Protein AF-A0A3B4Y4S6-F1 (afdb_monomer_lite)

Sequence (85 aa):
MIFPEGKSYVADIKPLFDRLLFFWSDRRNPHEVQPSYSTRYAITVWYFDSEERAEAKRQINNIINIIILFISNCSVPLSQRPSVV

Radius of gyration: 17.01 Å; chains: 1; bounding box: 40×34×47 Å

Organism: NCBI:txid1841481

pLDDT: mean 82.29, std 11.98, range [43.88, 94.69]

Foldseek 3Di:
DWDFPPDPDDDDDDQDPPDDDDDDPDPRTDDDDDAAQDKDKDKDWDDDDPVVVVVVCVVDPDDDDDTDIDIDIGHDPPVPHPDDD

Secondary structure (DSSP, 8-state):
-B--TT-S--B-----TT------SSTT--B-PPP-SS-EEEEEEEPPPHHHHHHHHHHTTS---S-EEEEEEE---GGGS----

InterPro domains:
  IPR044862 Prolyl 4-hydroxylase alpha subunit, Fe(2+) 2OG dioxygenase domain [PF13640] (3-47)
  IPR051559 Hypoxia-inducible factor prolyl hydroxylases [PTHR12907] (2-61)

Structure (mmCIF, N/CA/C/O backbone):
data_AF-A0A3B4Y4S6-F1
#
_entry.id   AF-A0A3B4Y4S6-F1
#
loop_
_atom_site.group_PDB
_atom_site.id
_atom_site.type_symbol
_atom_site.label_atom_id
_atom_site.label_alt_id
_atom_site.label_comp_id
_atom_site.label_asym_id
_atom_site.label_entity_id
_atom_site.label_seq_id
_atom_site.pdbx_PDB_ins_code
_atom_site.Cartn_x
_atom_site.Cartn_y
_atom_site.Cartn_z
_atom_site.occupancy
_atom_site.B_iso_or_equiv
_atom_site.auth_seq_id
_atom_site.auth_comp_id
_atom_site.auth_asym_id
_atom_site.auth_atom_id
_atom_site.pdbx_PDB_model_num
ATOM 1 N N . MET A 1 1 ? 6.874 -7.198 -3.025 1.00 86.75 1 MET A N 1
ATOM 2 C CA . MET A 1 1 ? 6.256 -8.533 -2.938 1.00 86.75 1 MET A CA 1
ATOM 3 C C . MET A 1 1 ? 5.442 -8.624 -1.662 1.00 86.75 1 MET A C 1
ATOM 5 O O . MET A 1 1 ? 5.880 -8.088 -0.651 1.00 86.75 1 MET A O 1
ATOM 9 N N . ILE A 1 2 ? 4.263 -9.241 -1.723 1.00 92.19 2 ILE A N 1
ATOM 10 C CA . ILE A 1 2 ? 3.405 -9.533 -0.567 1.00 92.19 2 ILE A CA 1
ATOM 11 C C . ILE A 1 2 ? 3.375 -11.052 -0.381 1.00 92.19 2 ILE A C 1
ATOM 13 O O . ILE A 1 2 ? 3.223 -11.784 -1.361 1.00 92.19 2 ILE A O 1
ATOM 17 N N . PHE A 1 3 ? 3.500 -11.505 0.863 1.00 92.06 3 PHE A N 1
ATOM 18 C CA . PHE A 1 3 ? 3.525 -12.909 1.269 1.00 92.06 3 PHE A CA 1
ATOM 19 C C . PHE A 1 3 ? 2.290 -13.213 2.128 1.00 92.06 3 PHE A C 1
ATOM 21 O O . PHE A 1 3 ? 2.363 -13.078 3.345 1.00 92.06 3 PHE A O 1
ATOM 28 N N . PRO A 1 4 ? 1.137 -13.576 1.543 1.00 88.75 4 PRO A N 1
ATOM 29 C CA . PRO A 1 4 ? -0.070 -13.809 2.327 1.00 88.75 4 PRO A CA 1
ATOM 30 C C . PRO A 1 4 ? 0.094 -15.009 3.268 1.00 88.75 4 PRO A C 1
ATOM 32 O O . PRO A 1 4 ? 0.514 -16.089 2.845 1.00 88.75 4 PRO A O 1
ATOM 35 N N . GLU A 1 5 ? -0.277 -14.838 4.534 1.00 87.31 5 GLU A N 1
ATOM 36 C CA . GLU A 1 5 ? -0.180 -15.896 5.541 1.00 87.31 5 GLU A CA 1
ATOM 37 C C . GLU A 1 5 ? -0.997 -17.141 5.140 1.00 87.31 5 GLU A C 1
ATOM 39 O O . GLU A 1 5 ? -2.147 -17.053 4.700 1.00 87.31 5 GLU A O 1
ATOM 44 N N . GLY A 1 6 ? -0.388 -18.326 5.259 1.00 85.56 6 GLY A N 1
ATOM 45 C CA . GLY A 1 6 ? -1.039 -19.601 4.938 1.00 85.56 6 GLY A CA 1
ATOM 46 C C . GLY A 1 6 ? -1.278 -19.853 3.443 1.00 85.56 6 GLY A C 1
ATOM 47 O O . GLY A 1 6 ? -2.002 -20.789 3.093 1.00 85.56 6 GLY A O 1
ATOM 48 N N . LYS A 1 7 ? -0.697 -19.046 2.544 1.00 87.31 7 LYS A N 1
ATOM 49 C CA . LYS A 1 7 ? -0.736 -19.272 1.091 1.00 87.31 7 LYS A CA 1
ATOM 50 C C . LYS A 1 7 ? 0.633 -19.699 0.568 1.00 87.31 7 LYS A C 1
ATOM 52 O O . LYS A 1 7 ? 1.664 -19.210 1.006 1.00 87.31 7 LYS A O 1
ATOM 57 N N . SER A 1 8 ? 0.631 -20.606 -0.407 1.00 87.44 8 SER A N 1
ATOM 58 C CA . SER A 1 8 ? 1.848 -21.101 -1.064 1.00 87.44 8 SER A CA 1
ATOM 59 C C . SER A 1 8 ? 2.360 -20.190 -2.184 1.00 87.44 8 SER A C 1
ATOM 61 O O . SER A 1 8 ? 3.391 -20.485 -2.782 1.00 87.44 8 SER A O 1
ATOM 63 N N . TYR A 1 9 ? 1.639 -19.111 -2.503 1.00 87.94 9 TYR A N 1
ATOM 64 C CA . TYR A 1 9 ? 1.999 -18.182 -3.570 1.00 87.94 9 TYR A CA 1
ATOM 65 C C . TYR A 1 9 ? 2.446 -16.833 -3.006 1.00 87.94 9 TYR A C 1
ATOM 67 O O . TYR A 1 9 ? 1.958 -16.375 -1.974 1.00 87.94 9 TYR A O 1
ATOM 75 N N . VAL A 1 10 ? 3.340 -16.175 -3.740 1.00 90.81 10 VAL A N 1
ATOM 76 C CA . VAL A 1 10 ? 3.797 -14.809 -3.469 1.00 90.81 10 VAL A CA 1
ATOM 77 C C . VAL A 1 10 ? 3.167 -13.879 -4.495 1.00 90.81 10 VAL A C 1
ATOM 79 O O 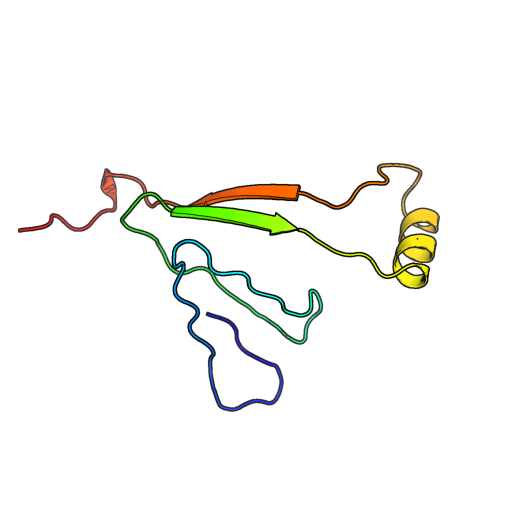. VAL A 1 10 ? 3.166 -14.174 -5.691 1.00 90.81 10 VAL A O 1
ATOM 82 N N . ALA A 1 11 ? 2.625 -12.752 -4.040 1.00 92.38 11 ALA A N 1
ATOM 83 C CA . ALA A 1 11 ? 2.071 -11.737 -4.923 1.00 92.38 11 ALA A CA 1
ATOM 84 C C . ALA A 1 11 ? 3.140 -10.684 -5.246 1.00 92.38 11 ALA A C 1
ATOM 86 O O . ALA A 1 11 ? 3.505 -9.858 -4.401 1.00 92.38 11 ALA A O 1
ATOM 87 N N . ASP A 1 12 ? 3.642 -10.695 -6.482 1.00 93.31 12 ASP A N 1
ATOM 88 C CA . ASP A 1 12 ? 4.510 -9.631 -6.983 1.00 93.31 12 ASP A CA 1
ATOM 89 C C . ASP A 1 12 ? 3.685 -8.495 -7.603 1.00 93.31 12 ASP A C 1
ATOM 91 O O . ASP A 1 12 ? 2.945 -8.676 -8.574 1.00 93.31 12 ASP A O 1
ATOM 95 N N . ILE A 1 13 ? 3.800 -7.300 -7.021 1.00 92.69 13 ILE A N 1
ATOM 96 C CA . ILE A 1 13 ? 2.998 -6.137 -7.395 1.00 92.69 13 ILE A CA 1
ATOM 97 C C . ILE A 1 13 ? 3.896 -5.092 -8.044 1.00 92.69 13 ILE A C 1
ATOM 99 O O . ILE A 1 13 ? 4.576 -4.313 -7.375 1.00 92.69 13 ILE A O 1
ATOM 103 N N . LYS A 1 14 ? 3.834 -5.029 -9.376 1.00 92.12 14 LYS A N 1
ATOM 104 C CA . LYS A 1 14 ? 4.515 -3.986 -10.148 1.00 92.12 14 LYS A CA 1
ATOM 105 C C . LYS A 1 14 ? 3.960 -2.590 -9.806 1.00 92.12 14 LYS A C 1
ATOM 107 O O . LYS A 1 14 ? 2.734 -2.434 -9.752 1.00 92.12 14 LYS A O 1
ATOM 112 N N . PRO A 1 15 ? 4.817 -1.573 -9.607 1.00 91.81 15 PRO A N 1
ATOM 113 C CA . PRO A 1 15 ? 4.393 -0.196 -9.371 1.00 91.81 15 PRO A CA 1
ATOM 114 C C . PRO A 1 15 ? 4.030 0.482 -10.694 1.00 91.81 15 PRO A C 1
ATOM 116 O O . PRO A 1 15 ? 4.815 1.240 -11.256 1.00 91.81 15 PRO A O 1
ATOM 119 N N . LEU A 1 16 ? 2.857 0.144 -11.226 1.00 93.31 16 LEU A N 1
ATOM 120 C CA . LEU A 1 16 ? 2.358 0.752 -12.455 1.00 93.31 16 LEU A CA 1
ATOM 121 C C . LEU A 1 16 ? 1.710 2.105 -12.162 1.00 93.31 16 LEU A C 1
ATOM 123 O O . LEU A 1 16 ? 1.132 2.305 -11.093 1.00 93.31 16 LEU A O 1
ATOM 127 N N . PHE A 1 17 ? 1.788 3.010 -13.134 1.00 92.75 17 PHE A N 1
ATOM 128 C CA . PHE A 1 17 ? 1.025 4.251 -13.103 1.00 92.75 17 PHE A CA 1
ATOM 129 C C . PHE A 1 17 ? -0.478 3.949 -13.014 1.00 92.75 17 PHE A C 1
ATOM 131 O O . PHE A 1 17 ? -0.942 2.967 -13.593 1.00 92.75 17 PHE A O 1
ATOM 138 N N . ASP A 1 18 ? -1.203 4.778 -12.261 1.00 92.94 18 ASP A N 1
ATOM 139 C CA . ASP A 1 18 ? -2.653 4.672 -12.042 1.00 92.94 18 ASP A CA 1
ATOM 140 C C . ASP A 1 18 ? -3.129 3.344 -11.411 1.00 92.94 18 ASP A C 1
ATOM 142 O O . ASP A 1 18 ? -4.294 2.960 -11.481 1.00 92.94 18 ASP A O 1
ATOM 146 N N . ARG A 1 19 ? -2.223 2.605 -10.757 1.00 94.69 19 ARG A N 1
ATOM 147 C CA . ARG A 1 19 ? -2.576 1.394 -10.009 1.00 94.69 19 ARG A CA 1
ATOM 148 C C . ARG A 1 19 ? -2.927 1.732 -8.565 1.00 94.69 19 ARG A C 1
ATOM 150 O O . ARG A 1 19 ? -2.067 2.169 -7.803 1.00 94.69 19 ARG A O 1
ATOM 157 N N . LEU A 1 20 ? -4.147 1.384 -8.164 1.00 93.38 20 LEU A N 1
ATOM 158 C CA . LEU A 1 20 ? -4.569 1.360 -6.766 1.00 93.38 20 LEU A CA 1
ATOM 159 C C . LEU A 1 20 ? -4.432 -0.057 -6.188 1.00 93.38 20 LEU A C 1
ATOM 161 O O . LEU A 1 20 ? -4.775 -1.041 -6.844 1.00 93.38 20 LEU A O 1
ATOM 165 N N . LEU A 1 21 ? -3.913 -0.164 -4.965 1.00 93.06 21 LEU A N 1
ATOM 166 C CA . LEU A 1 21 ? -3.705 -1.432 -4.265 1.00 93.06 21 LEU A CA 1
ATOM 167 C C . LEU A 1 21 ? -4.287 -1.345 -2.853 1.00 93.06 21 LEU A C 1
ATOM 169 O O . LEU A 1 21 ? -3.965 -0.418 -2.115 1.00 93.06 21 LEU A O 1
ATOM 173 N N . PHE A 1 22 ? -5.074 -2.350 -2.470 1.00 92.31 22 PHE A N 1
ATOM 174 C CA . PHE A 1 22 ? -5.581 -2.529 -1.110 1.00 92.31 22 PHE A CA 1
ATOM 175 C C . PHE A 1 22 ? -5.055 -3.841 -0.531 1.00 92.31 22 PHE A C 1
ATOM 177 O O . PHE A 1 22 ? -5.084 -4.873 -1.202 1.00 92.31 22 PHE A O 1
ATOM 184 N N . PHE A 1 23 ? -4.588 -3.805 0.714 1.00 91.62 23 PHE A N 1
ATOM 185 C CA . PHE A 1 23 ? -4.208 -4.989 1.482 1.00 91.62 23 PHE A CA 1
ATOM 186 C C . PHE A 1 23 ? -4.381 -4.716 2.981 1.00 91.62 23 PHE A C 1
ATOM 188 O O . PHE A 1 23 ? -4.408 -3.560 3.403 1.00 91.62 23 PHE A O 1
ATOM 195 N N . TRP A 1 24 ? -4.520 -5.775 3.782 1.00 88.50 24 TRP A N 1
ATOM 196 C CA . TRP A 1 24 ? -4.670 -5.637 5.232 1.00 88.50 24 TRP A CA 1
ATOM 197 C C . TRP A 1 24 ? -3.347 -5.240 5.878 1.00 88.50 24 TRP A C 1
ATOM 199 O O . TRP A 1 24 ? -2.311 -5.831 5.580 1.00 88.50 24 TRP A O 1
ATOM 209 N N . SER A 1 25 ? -3.419 -4.266 6.779 1.00 87.06 25 SER A N 1
ATOM 210 C CA . SER A 1 25 ? -2.306 -3.693 7.540 1.00 87.06 25 SER A CA 1
ATOM 211 C C . SER A 1 25 ? -1.698 -4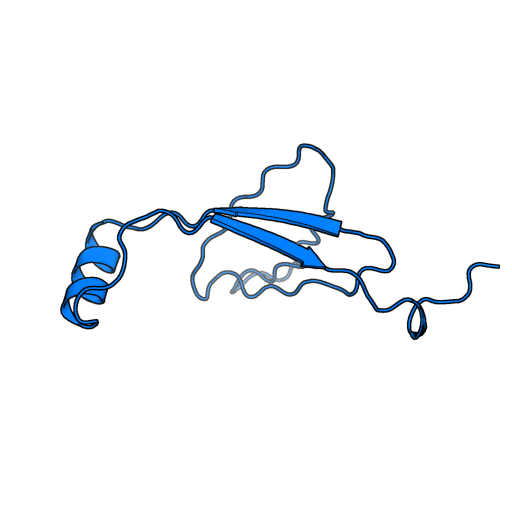.623 8.588 1.00 87.06 25 SER A C 1
ATOM 213 O O . SER A 1 25 ? -0.616 -4.347 9.103 1.00 87.06 25 SER A O 1
ATOM 215 N N . ASP A 1 26 ? -2.412 -5.683 8.945 1.00 87.31 26 ASP A N 1
ATOM 216 C CA . ASP A 1 26 ? -2.034 -6.594 10.012 1.00 87.31 26 ASP A CA 1
ATOM 217 C C . ASP A 1 26 ? -0.989 -7.635 9.576 1.00 87.31 26 ASP A C 1
ATOM 219 O O . ASP A 1 26 ? -0.398 -7.593 8.495 1.00 87.31 26 ASP A O 1
ATOM 223 N N . ARG A 1 27 ? -0.759 -8.613 10.455 1.00 84.88 27 ARG A N 1
ATOM 224 C CA . ARG A 1 27 ? 0.234 -9.673 10.264 1.00 84.88 27 ARG A CA 1
ATOM 225 C C . ARG A 1 27 ? -0.085 -10.640 9.122 1.00 84.88 27 ARG A C 1
ATOM 227 O O . ARG A 1 27 ? 0.775 -11.455 8.816 1.00 84.88 27 ARG A O 1
ATOM 234 N N . ARG A 1 28 ? -1.252 -10.544 8.470 1.00 85.00 28 ARG A N 1
ATOM 235 C CA . ARG A 1 28 ? -1.627 -11.430 7.356 1.00 85.00 28 ARG A CA 1
ATOM 236 C C . ARG A 1 28 ? -0.868 -11.115 6.068 1.00 85.00 28 ARG A C 1
ATOM 238 O O . ARG A 1 28 ? -0.798 -11.976 5.194 1.00 85.00 28 ARG A O 1
ATOM 245 N N . ASN A 1 29 ? -0.323 -9.898 5.932 1.00 87.06 29 ASN A N 1
ATOM 246 C CA . ASN A 1 29 ? 0.401 -9.456 4.733 1.00 87.06 29 ASN A CA 1
ATOM 247 C C . ASN A 1 29 ? 1.824 -8.945 5.030 1.00 87.06 29 ASN A C 1
ATOM 249 O O . ASN A 1 29 ? 2.116 -7.764 4.794 1.00 87.06 29 ASN A O 1
ATOM 253 N N . PRO A 1 30 ? 2.751 -9.810 5.487 1.00 91.31 30 PRO A N 1
ATOM 254 C CA . PRO A 1 30 ? 4.176 -9.530 5.392 1.00 91.31 30 PRO A CA 1
ATOM 255 C C . PRO A 1 30 ? 4.518 -9.121 3.959 1.00 91.31 30 PRO A C 1
ATOM 257 O O . PRO A 1 30 ? 4.137 -9.792 2.997 1.00 91.31 30 PRO A O 1
ATOM 260 N N . HIS A 1 31 ? 5.196 -7.992 3.792 1.00 91.75 31 HIS A N 1
ATOM 261 C CA . HIS A 1 31 ? 5.548 -7.492 2.473 1.00 91.75 31 HIS A CA 1
ATOM 262 C C . HIS A 1 31 ? 6.882 -6.764 2.504 1.00 91.75 31 HIS A C 1
ATOM 264 O O . HIS A 1 31 ? 7.255 -6.138 3.493 1.00 91.75 31 HIS A O 1
ATOM 270 N N . GLU A 1 32 ? 7.582 -6.830 1.381 1.00 90.50 32 GLU A N 1
ATOM 271 C CA . GLU A 1 32 ? 8.844 -6.134 1.175 1.00 90.50 32 GLU A CA 1
ATOM 272 C C . GLU A 1 32 ? 8.815 -5.354 -0.138 1.00 90.50 32 GLU A C 1
ATOM 274 O O . GLU A 1 32 ? 8.163 -5.742 -1.119 1.00 90.50 32 GLU A O 1
ATOM 279 N N . VAL A 1 33 ? 9.548 -4.246 -0.168 1.00 90.88 33 VAL A N 1
ATOM 280 C CA . VAL A 1 33 ? 9.770 -3.463 -1.382 1.00 90.88 33 VAL A CA 1
ATOM 281 C C . VAL A 1 33 ? 11.163 -3.795 -1.892 1.00 90.88 33 VAL A C 1
ATOM 283 O O . VAL A 1 33 ? 12.153 -3.551 -1.212 1.00 90.88 33 VAL A O 1
ATOM 286 N N . GLN A 1 34 ? 11.225 -4.357 -3.095 1.00 89.62 34 GLN A N 1
ATOM 287 C CA . GLN A 1 34 ? 12.489 -4.672 -3.752 1.00 89.62 34 GLN A CA 1
ATOM 288 C C . GLN A 1 34 ? 13.243 -3.383 -4.142 1.00 89.62 34 GLN A C 1
ATOM 290 O O . GLN A 1 34 ? 12.592 -2.360 -4.395 1.00 89.62 34 GLN A O 1
ATOM 295 N N . PRO A 1 35 ? 14.591 -3.403 -4.210 1.00 89.00 35 PRO A N 1
ATOM 296 C CA . PRO A 1 35 ? 15.381 -2.242 -4.612 1.00 89.00 35 PRO A CA 1
ATOM 297 C C . PRO A 1 35 ? 14.939 -1.678 -5.969 1.00 89.00 35 PRO A C 1
ATOM 299 O O . PRO A 1 35 ? 14.716 -2.421 -6.923 1.00 89.00 35 PRO A O 1
ATOM 302 N N . SER A 1 36 ? 14.831 -0.350 -6.070 1.00 87.94 36 SER A N 1
ATOM 303 C CA . SER A 1 36 ? 14.421 0.334 -7.304 1.00 87.94 36 SER A CA 1
ATOM 304 C C . SER A 1 36 ? 15.586 1.102 -7.922 1.00 87.94 36 SER A C 1
ATOM 306 O O . SER A 1 36 ? 16.074 2.064 -7.334 1.00 87.94 36 SER A O 1
ATOM 308 N N . TYR A 1 37 ? 16.003 0.723 -9.133 1.00 87.94 37 TYR A N 1
ATOM 309 C CA . TYR A 1 37 ? 17.091 1.374 -9.887 1.00 87.94 37 TYR A CA 1
ATOM 310 C C . TYR A 1 37 ? 16.656 2.626 -10.664 1.00 87.94 37 TYR A C 1
ATOM 312 O O . TYR A 1 37 ? 17.470 3.306 -11.289 1.00 87.94 37 TYR A O 1
ATOM 320 N N . SER A 1 38 ? 15.374 2.968 -10.582 1.00 87.06 38 SER A N 1
ATOM 321 C CA . SER A 1 38 ? 14.788 4.197 -11.114 1.00 87.06 38 SER A CA 1
ATOM 322 C C . SER A 1 38 ? 13.974 4.894 -10.025 1.00 87.06 38 SER A C 1
ATOM 324 O O . SER A 1 38 ? 13.619 4.284 -9.013 1.00 87.06 38 SER A O 1
ATOM 326 N N . THR A 1 39 ? 13.686 6.182 -10.207 1.00 88.00 39 THR A N 1
ATOM 327 C CA . THR A 1 39 ? 12.866 6.939 -9.255 1.00 88.00 39 THR A CA 1
ATOM 328 C C . THR A 1 39 ? 11.452 6.366 -9.214 1.00 88.00 39 THR A C 1
ATOM 330 O O . THR A 1 39 ? 10.761 6.349 -10.230 1.00 88.00 39 THR A O 1
ATOM 333 N N . ARG A 1 40 ? 11.019 5.901 -8.037 1.00 90.00 40 ARG A N 1
ATOM 334 C CA . ARG A 1 40 ? 9.684 5.339 -7.809 1.00 90.00 40 ARG A CA 1
ATOM 335 C C . ARG A 1 40 ? 8.940 6.178 -6.779 1.00 90.00 40 ARG A C 1
ATOM 337 O O . ARG A 1 40 ? 9.409 6.322 -5.650 1.00 90.00 40 ARG A O 1
ATOM 344 N N . TYR A 1 41 ? 7.763 6.657 -7.165 1.00 91.62 41 TYR A N 1
ATOM 345 C CA . TYR A 1 41 ? 6.828 7.348 -6.282 1.00 91.62 41 TYR A CA 1
ATOM 346 C C . TYR A 1 41 ? 5.666 6.428 -5.919 1.00 91.62 41 TYR A C 1
ATOM 348 O O . TYR A 1 41 ? 5.168 5.685 -6.764 1.00 91.62 41 TYR A O 1
ATOM 356 N N . ALA A 1 42 ? 5.234 6.484 -4.663 1.00 92.25 42 ALA A N 1
ATOM 357 C CA . ALA A 1 42 ? 3.998 5.856 -4.219 1.00 92.25 42 ALA A CA 1
ATOM 358 C C . ALA A 1 42 ? 3.355 6.682 -3.105 1.00 92.25 42 ALA A C 1
ATOM 360 O O . ALA A 1 42 ? 4.052 7.274 -2.276 1.00 92.25 42 ALA A O 1
ATOM 361 N N . ILE A 1 43 ? 2.027 6.686 -3.091 1.00 92.12 43 ILE A N 1
ATOM 362 C CA . ILE A 1 43 ? 1.213 7.331 -2.067 1.00 92.12 43 ILE A CA 1
ATOM 363 C C . ILE A 1 43 ? 0.494 6.226 -1.296 1.00 92.12 43 ILE A C 1
ATOM 365 O O . ILE A 1 43 ? -0.203 5.413 -1.900 1.00 92.12 43 ILE A O 1
ATOM 369 N N . THR A 1 44 ? 0.665 6.199 0.023 1.00 90.31 44 THR A N 1
ATOM 370 C CA . THR A 1 44 ? 0.037 5.207 0.901 1.00 90.31 44 THR A CA 1
ATOM 371 C C . THR A 1 44 ? -0.947 5.890 1.835 1.00 90.31 44 THR A C 1
ATOM 373 O O . THR A 1 44 ? -0.617 6.900 2.456 1.00 90.31 44 THR A O 1
ATOM 376 N N . VAL A 1 45 ? -2.140 5.309 1.942 1.00 90.00 45 VAL A N 1
ATOM 377 C CA . VAL A 1 45 ? -3.235 5.754 2.805 1.00 90.00 45 VAL A CA 1
ATOM 378 C C . VAL A 1 45 ? -3.580 4.621 3.765 1.00 90.00 45 VAL A C 1
ATOM 380 O O . VAL A 1 45 ? -3.841 3.506 3.318 1.00 90.00 45 VAL A O 1
ATOM 383 N N . TRP A 1 46 ? -3.614 4.906 5.069 1.00 88.75 46 TRP A N 1
ATOM 384 C CA . TRP A 1 46 ? -4.051 3.943 6.085 1.00 88.75 46 TRP A CA 1
ATOM 385 C C . TRP A 1 46 ? -5.458 4.278 6.578 1.00 88.75 46 TRP A C 1
ATOM 387 O O . TRP A 1 46 ? -5.698 5.356 7.130 1.00 88.75 46 TRP A O 1
ATOM 397 N N . TYR A 1 47 ? -6.377 3.335 6.382 1.00 86.56 47 TYR A N 1
ATOM 398 C CA . TYR A 1 47 ? -7.724 3.381 6.940 1.00 86.56 47 TYR A CA 1
ATOM 399 C C . TYR A 1 47 ? -7.715 2.736 8.325 1.00 86.56 47 TYR A C 1
ATOM 401 O O . TYR A 1 47 ? -7.126 1.675 8.511 1.00 86.56 47 TYR A O 1
ATOM 409 N N . PHE A 1 48 ? -8.356 3.391 9.289 1.00 85.00 48 PHE A N 1
ATOM 410 C CA . PHE A 1 48 ? -8.451 2.899 10.660 1.00 85.00 48 PHE A CA 1
ATOM 411 C C . PHE A 1 48 ? -9.823 2.290 10.915 1.00 85.00 48 PHE A C 1
ATOM 413 O O . PHE A 1 48 ? -10.832 2.899 10.554 1.00 85.00 48 PHE A O 1
ATOM 420 N N . ASP A 1 49 ? -9.843 1.158 11.612 1.00 86.00 49 ASP A N 1
ATOM 421 C CA . ASP A 1 49 ? -11.044 0.683 12.285 1.00 86.00 49 ASP A CA 1
ATOM 422 C C . ASP A 1 49 ? -11.394 1.603 13.469 1.00 86.00 49 ASP A C 1
ATOM 424 O O . ASP A 1 49 ? -10.511 2.140 14.148 1.00 86.00 49 ASP A O 1
ATOM 428 N N . SER A 1 50 ? -12.685 1.848 13.695 1.00 84.50 50 SER A N 1
ATOM 429 C CA . SER A 1 50 ? -13.139 2.792 14.720 1.00 84.50 50 SER A CA 1
ATOM 430 C C . SER A 1 50 ? -12.878 2.319 16.149 1.00 84.50 50 SER A C 1
ATOM 432 O O . SER A 1 50 ? -12.558 3.155 16.999 1.00 84.50 50 SER A O 1
ATOM 434 N N . GLU A 1 51 ? -13.008 1.019 16.421 1.00 86.75 51 GLU A N 1
ATOM 435 C CA . GLU A 1 51 ? -12.865 0.448 17.763 1.00 86.75 51 GLU A CA 1
ATOM 436 C C . GLU A 1 51 ? -11.388 0.308 18.127 1.00 86.75 51 GLU A C 1
ATOM 438 O O . GLU A 1 51 ? -10.952 0.873 19.135 1.00 86.75 51 GLU A O 1
ATOM 443 N N . GLU A 1 52 ? -10.597 -0.316 17.247 1.00 83.88 52 GLU A N 1
ATOM 444 C CA . GLU A 1 52 ? -9.146 -0.483 17.426 1.00 83.88 52 GLU A CA 1
ATOM 445 C C . GLU A 1 52 ? -8.465 0.876 17.650 1.00 83.88 52 GLU A C 1
ATOM 447 O O . GLU A 1 52 ? -7.638 1.065 18.548 1.00 83.88 52 GLU A O 1
ATOM 452 N N . ARG A 1 53 ? -8.879 1.888 16.881 1.00 81.75 53 ARG A N 1
ATOM 453 C CA . ARG A 1 53 ? -8.369 3.251 17.028 1.00 81.75 53 ARG A CA 1
ATOM 454 C C . ARG A 1 53 ? -8.754 3.881 18.361 1.00 81.75 53 ARG A C 1
ATOM 456 O O . ARG A 1 53 ? -7.959 4.639 18.921 1.00 81.75 53 ARG A O 1
ATOM 463 N N . ALA A 1 54 ? -9.976 3.657 18.839 1.00 83.00 54 ALA A N 1
ATOM 464 C CA . ALA A 1 54 ? -10.418 4.201 20.116 1.00 83.00 54 ALA A CA 1
ATOM 465 C C . ALA A 1 54 ? -9.608 3.602 21.272 1.00 83.00 54 ALA A C 1
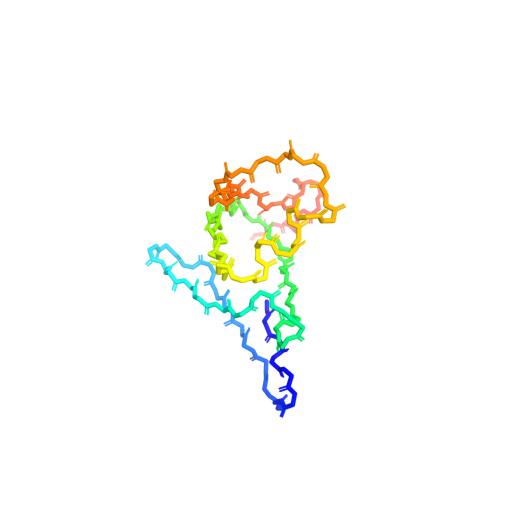ATOM 467 O O . ALA A 1 54 ? -9.227 4.336 22.181 1.00 83.00 54 ALA A O 1
ATOM 468 N N . GLU A 1 55 ? -9.295 2.308 21.218 1.00 84.31 55 GLU A N 1
ATOM 469 C CA . GLU A 1 55 ? -8.452 1.631 22.207 1.00 84.31 55 GLU A CA 1
ATOM 470 C C . GLU A 1 55 ? -7.001 2.113 22.163 1.00 84.31 55 GLU A C 1
ATOM 472 O O . GLU A 1 55 ? -6.454 2.499 23.198 1.00 84.31 55 GLU A O 1
ATOM 477 N N . ALA A 1 56 ? -6.402 2.198 20.972 1.00 82.19 56 ALA A N 1
ATOM 478 C CA . ALA A 1 56 ? -5.043 2.709 20.801 1.00 82.19 56 ALA A CA 1
ATOM 479 C C . ALA A 1 56 ? -4.898 4.153 21.319 1.00 82.19 56 ALA A C 1
ATOM 481 O O . ALA A 1 56 ? -3.920 4.485 21.989 1.00 82.19 56 ALA A O 1
ATOM 482 N N . LYS A 1 57 ? -5.905 5.007 21.092 1.00 76.75 57 LYS A N 1
ATOM 483 C CA . LYS A 1 57 ? -5.946 6.378 21.633 1.00 76.75 57 LYS A CA 1
ATOM 484 C C . LYS A 1 57 ? -6.092 6.452 23.150 1.00 76.75 57 LYS A C 1
ATOM 486 O O . LYS A 1 57 ? -5.706 7.459 23.730 1.00 76.75 57 LYS A O 1
ATOM 491 N N . ARG A 1 58 ? -6.683 5.445 23.800 1.00 77.81 58 ARG A N 1
ATOM 492 C CA . ARG A 1 58 ? -6.736 5.392 25.272 1.00 77.81 58 ARG A CA 1
ATOM 493 C C . ARG A 1 58 ? -5.372 5.037 25.861 1.00 77.81 58 ARG A C 1
ATOM 495 O O . ARG A 1 58 ? -5.058 5.487 26.955 1.00 77.81 58 ARG A O 1
ATOM 502 N N . GLN A 1 59 ? -4.580 4.236 25.147 1.00 74.25 59 GLN A N 1
ATOM 503 C CA . GLN A 1 59 ? -3.247 3.805 25.584 1.00 74.25 59 GLN A CA 1
ATOM 504 C C . GLN A 1 59 ? -2.160 4.846 25.280 1.00 74.25 59 GLN A C 1
ATOM 506 O O . GLN A 1 59 ? -1.184 4.958 26.017 1.00 74.25 59 GLN A O 1
ATOM 511 N N . ILE A 1 60 ? -2.330 5.629 24.212 1.00 68.50 60 ILE A N 1
ATOM 512 C CA . ILE A 1 60 ? -1.397 6.675 23.790 1.00 68.50 60 ILE A CA 1
ATOM 513 C C . ILE A 1 60 ? -2.022 8.034 24.100 1.00 68.50 60 ILE A C 1
ATOM 515 O O . ILE A 1 60 ? -3.001 8.420 23.467 1.00 68.50 60 ILE A O 1
ATOM 519 N N . ASN A 1 61 ? -1.447 8.782 25.047 1.00 53.75 61 ASN A N 1
ATOM 520 C CA . ASN A 1 61 ? -1.900 10.133 25.389 1.00 53.75 61 ASN A CA 1
ATOM 521 C C . ASN A 1 61 ? -1.863 11.063 24.159 1.00 53.75 61 ASN A C 1
ATOM 523 O O . ASN A 1 61 ? -0.840 11.653 23.829 1.00 53.75 61 ASN A O 1
ATOM 527 N N . ASN A 1 62 ? -3.022 11.209 23.520 1.00 57.69 62 ASN A N 1
ATOM 528 C CA . ASN A 1 62 ? -3.478 12.379 22.777 1.00 57.69 62 ASN A CA 1
ATOM 529 C C . ASN A 1 62 ? -2.555 12.931 21.671 1.00 57.69 62 ASN A C 1
ATOM 531 O O . ASN A 1 62 ? -2.246 14.122 21.660 1.00 57.69 62 ASN A O 1
ATOM 535 N N . ILE A 1 63 ? -2.177 12.118 20.678 1.00 52.34 63 ILE A N 1
ATOM 536 C CA . ILE A 1 63 ? -1.590 12.647 19.436 1.00 52.34 63 ILE A CA 1
ATOM 537 C C . ILE A 1 63 ? -2.285 11.993 18.219 1.00 52.34 63 ILE A C 1
ATOM 539 O O . ILE A 1 63 ? -2.347 10.775 18.092 1.00 52.34 63 ILE A O 1
ATOM 543 N N . ILE A 1 64 ? -2.824 12.862 17.348 1.00 47.25 64 ILE A N 1
ATOM 544 C CA . ILE A 1 64 ? -3.307 12.703 15.954 1.00 47.25 64 ILE A CA 1
ATOM 545 C C . ILE A 1 64 ? -4.549 11.839 15.656 1.00 47.25 64 ILE A C 1
ATOM 547 O O . ILE A 1 64 ? -4.508 10.628 15.441 1.00 47.25 64 ILE A O 1
ATOM 551 N N . ASN A 1 65 ? -5.675 12.522 15.416 1.00 43.88 65 ASN A N 1
ATOM 552 C CA . ASN A 1 65 ? -6.541 12.117 14.314 1.00 43.88 65 ASN A CA 1
ATOM 553 C C . ASN A 1 65 ? -5.909 12.598 13.005 1.00 43.88 65 ASN A C 1
ATOM 555 O O . ASN A 1 65 ? -5.635 13.785 12.920 1.00 43.88 65 ASN A O 1
ATOM 559 N N . ILE A 1 66 ? -5.725 11.721 12.014 1.00 50.78 66 ILE A N 1
ATOM 560 C CA . ILE A 1 66 ? -6.066 11.879 10.584 1.00 50.78 66 ILE A CA 1
ATOM 561 C C . ILE A 1 66 ? -5.472 10.659 9.859 1.00 50.78 66 ILE A C 1
ATOM 563 O O . ILE A 1 66 ? -4.469 10.096 10.287 1.00 50.78 66 ILE A O 1
ATOM 567 N N . ILE A 1 67 ? -6.167 10.191 8.829 1.00 57.84 67 ILE A N 1
ATOM 568 C CA . ILE A 1 67 ? -5.675 9.238 7.830 1.00 57.84 67 ILE A CA 1
ATOM 569 C C . ILE A 1 67 ? -4.186 9.502 7.542 1.00 57.84 67 ILE A C 1
AT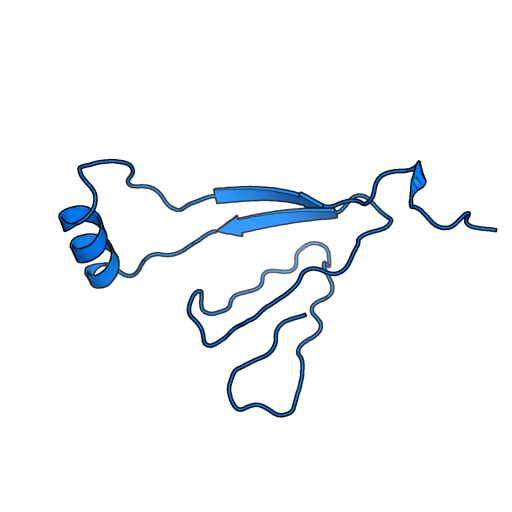OM 571 O O . ILE A 1 67 ? -3.829 10.610 7.144 1.00 57.84 67 ILE A O 1
ATOM 575 N N . ILE A 1 68 ? -3.308 8.520 7.757 1.00 67.69 68 ILE A N 1
ATOM 576 C CA . ILE A 1 68 ? -1.873 8.729 7.529 1.00 67.69 68 ILE A CA 1
ATOM 577 C C . ILE A 1 68 ? -1.632 8.649 6.023 1.00 67.69 68 ILE A C 1
ATOM 579 O O . ILE A 1 68 ? -1.680 7.564 5.442 1.00 67.69 68 ILE A O 1
ATOM 583 N N . LEU A 1 69 ? -1.403 9.809 5.406 1.00 75.12 69 LEU A N 1
ATOM 584 C CA . LEU A 1 69 ? -0.935 9.922 4.032 1.00 75.12 69 LEU A CA 1
ATOM 585 C C . LEU A 1 69 ? 0.593 9.953 4.042 1.00 75.12 69 LEU A C 1
ATOM 587 O O . LEU A 1 69 ? 1.190 10.909 4.535 1.00 75.12 69 LEU A O 1
ATOM 591 N N . PHE A 1 70 ? 1.225 8.925 3.484 1.00 78.50 70 PHE A N 1
ATOM 592 C CA . PHE A 1 70 ? 2.675 8.883 3.329 1.00 78.50 70 PHE A CA 1
ATOM 593 C C . PHE A 1 70 ? 3.040 8.891 1.847 1.00 78.50 70 PHE A C 1
ATOM 595 O O . PHE A 1 70 ? 2.654 7.990 1.100 1.00 78.50 70 PHE A O 1
ATOM 602 N N . ILE A 1 71 ? 3.792 9.906 1.420 1.00 80.50 71 ILE A N 1
ATOM 603 C CA . ILE A 1 71 ? 4.399 9.934 0.089 1.00 80.50 71 ILE A CA 1
ATOM 604 C C . ILE A 1 71 ? 5.801 9.356 0.232 1.00 80.50 71 ILE A C 1
ATOM 606 O O . ILE A 1 71 ? 6.648 9.922 0.920 1.00 80.50 71 ILE A O 1
ATOM 610 N N . SER A 1 72 ? 6.043 8.220 -0.416 1.00 81.31 72 SER A N 1
ATOM 611 C CA . SER A 1 72 ? 7.341 7.551 -0.399 1.00 81.31 72 SER A 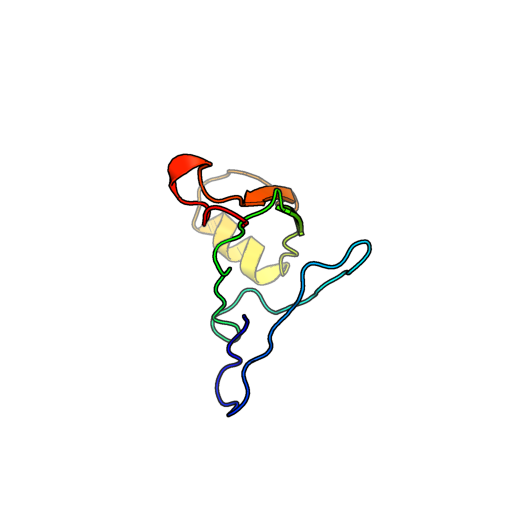CA 1
ATOM 612 C C . SER A 1 72 ? 8.070 7.752 -1.725 1.00 81.31 72 SER A C 1
ATOM 614 O O . SER A 1 72 ? 7.494 7.578 -2.803 1.00 81.31 72 SER A O 1
ATOM 616 N N . ASN A 1 73 ? 9.356 8.099 -1.636 1.00 81.31 73 ASN A N 1
ATOM 617 C CA . ASN A 1 73 ? 10.306 7.960 -2.733 1.00 81.31 73 ASN A CA 1
ATOM 618 C C . ASN A 1 73 ? 11.255 6.819 -2.377 1.00 81.31 73 ASN A C 1
ATOM 620 O O . ASN A 1 73 ? 11.904 6.855 -1.333 1.00 81.31 73 ASN A O 1
ATOM 624 N N . CYS A 1 74 ? 11.310 5.800 -3.226 1.00 76.69 74 CYS A N 1
ATOM 625 C CA . CYS A 1 74 ? 12.233 4.691 -3.048 1.00 76.69 74 CYS A CA 1
ATOM 626 C C . CYS A 1 74 ? 13.081 4.571 -4.310 1.00 76.69 74 CYS A C 1
ATOM 628 O O . CYS A 1 74 ? 12.583 4.199 -5.372 1.00 76.69 74 CYS A O 1
ATOM 630 N N . SER A 1 75 ? 14.354 4.935 -4.214 1.00 81.06 75 SER A N 1
ATOM 631 C CA . SER A 1 75 ? 15.320 4.745 -5.289 1.00 81.06 75 SER A CA 1
ATOM 632 C C . SER A 1 75 ? 16.690 4.452 -4.699 1.00 81.06 75 SER A C 1
ATOM 634 O O . SER A 1 75 ? 17.092 5.064 -3.710 1.00 81.06 75 SER A O 1
ATOM 636 N N . VAL A 1 76 ? 17.403 3.486 -5.280 1.00 81.19 76 VAL A N 1
ATOM 637 C CA . VAL A 1 76 ? 18.776 3.209 -4.862 1.00 81.19 76 VAL A CA 1
ATOM 638 C C . VAL A 1 76 ? 19.694 4.379 -5.251 1.00 81.19 76 VAL A C 1
ATOM 640 O O . VAL A 1 76 ? 19.488 4.994 -6.318 1.00 81.19 76 VAL A O 1
ATOM 643 N N . PRO A 1 77 ? 20.705 4.695 -4.414 1.00 80.31 77 PRO A N 1
ATOM 644 C CA . PRO A 1 77 ? 21.730 5.686 -4.723 1.00 80.31 77 PRO A CA 1
ATOM 645 C C . PRO A 1 77 ? 22.353 5.437 -6.095 1.00 80.31 77 PRO A C 1
ATOM 647 O O . PRO A 1 77 ? 22.549 4.287 -6.487 1.00 80.31 77 PRO A O 1
ATOM 650 N N . LEU A 1 78 ? 22.707 6.508 -6.814 1.00 74.88 78 LEU A N 1
ATOM 651 C CA . LEU A 1 78 ? 23.330 6.412 -8.143 1.00 74.88 78 LEU A CA 1
ATOM 652 C C . LEU A 1 78 ? 24.588 5.527 -8.142 1.00 74.88 78 LEU A C 1
ATOM 654 O O . LEU A 1 78 ? 24.814 4.805 -9.105 1.00 74.88 78 LEU A O 1
ATOM 658 N N . SER A 1 79 ? 25.350 5.523 -7.045 1.00 75.88 79 SER A N 1
ATOM 659 C CA . SER A 1 79 ? 26.546 4.690 -6.864 1.00 75.88 79 SER A CA 1
ATOM 660 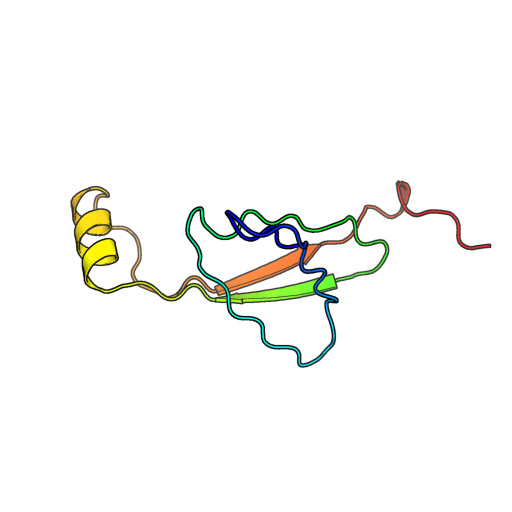C C . SER A 1 79 ? 26.273 3.184 -6.798 1.00 75.88 79 SER A C 1
ATOM 662 O O . SER A 1 79 ? 27.186 2.397 -7.013 1.00 75.88 79 SER A O 1
ATOM 664 N N . GLN A 1 80 ? 25.040 2.776 -6.489 1.00 76.38 80 GLN A N 1
ATOM 665 C CA . GLN A 1 80 ? 24.627 1.375 -6.348 1.00 76.38 80 GLN A CA 1
ATOM 666 C C . GLN A 1 80 ? 23.809 0.882 -7.549 1.00 76.38 80 GLN A C 1
ATOM 668 O O . GLN A 1 80 ? 23.284 -0.233 -7.527 1.00 76.38 80 GLN A O 1
ATOM 673 N N . ARG A 1 81 ? 23.654 1.706 -8.594 1.00 76.94 81 ARG A N 1
ATOM 674 C CA . ARG A 1 81 ? 22.946 1.306 -9.812 1.00 76.94 81 ARG A CA 1
ATOM 675 C C . ARG A 1 81 ? 23.891 0.518 -10.716 1.00 76.94 81 ARG A C 1
ATOM 677 O O . ARG A 1 81 ? 25.024 0.957 -10.906 1.00 76.94 81 ARG A O 1
ATOM 684 N N . PRO A 1 82 ? 23.452 -0.618 -11.287 1.00 76.25 82 PRO A N 1
ATOM 685 C CA . PRO A 1 82 ? 24.244 -1.307 -12.290 1.00 76.25 82 PRO A CA 1
ATOM 686 C C . PRO A 1 82 ? 24.507 -0.343 -13.449 1.00 76.25 82 PRO A C 1
ATOM 688 O O . PRO A 1 82 ? 23.602 0.374 -13.885 1.00 76.25 82 PRO A O 1
ATOM 691 N N . SER A 1 83 ? 25.754 -0.300 -13.915 1.00 72.38 83 SER A N 1
ATOM 692 C CA . SER A 1 83 ? 26.128 0.433 -15.119 1.00 72.38 83 SER A CA 1
ATOM 693 C C . SER A 1 83 ? 25.352 -0.176 -16.281 1.00 72.38 83 SER A C 1
ATOM 695 O O . SER A 1 83 ? 25.607 -1.313 -16.671 1.00 72.38 83 SER A O 1
ATOM 697 N N . VAL A 1 84 ? 24.345 0.543 -16.768 1.00 65.62 84 VAL A N 1
ATOM 698 C CA . VAL A 1 84 ? 23.618 0.148 -17.973 1.00 65.62 84 VAL A CA 1
ATOM 699 C C . VAL A 1 84 ? 24.623 0.249 -19.122 1.00 65.62 84 VAL A C 1
ATOM 701 O O . VAL A 1 84 ? 25.138 1.340 -19.368 1.00 65.62 84 VAL A O 1
ATOM 704 N N . VAL A 1 85 ? 24.970 -0.890 -19.728 1.00 46.59 85 VAL A N 1
ATOM 705 C CA . VAL A 1 85 ? 25.673 -0.948 -21.021 1.00 46.59 85 VAL A CA 1
ATOM 706 C C . VAL A 1 85 ? 24.681 -0.585 -22.117 1.00 46.59 85 VAL A C 1
ATOM 708 O O . VAL A 1 85 ? 23.518 -1.038 -22.001 1.00 46.59 85 VAL A O 1
#